Protein AF-A0A7C2GGN7-F1 (afdb_monomer)

Structure (mmCIF, N/CA/C/O backbone):
data_AF-A0A7C2GGN7-F1
#
_entry.id   AF-A0A7C2GGN7-F1
#
loop_
_atom_site.group_PDB
_atom_site.id
_atom_site.type_symbol
_atom_site.label_atom_id
_atom_site.label_alt_id
_atom_site.label_comp_id
_atom_site.label_asym_id
_atom_site.label_entity_id
_atom_site.label_seq_id
_atom_site.pdbx_PDB_ins_code
_atom_site.Cartn_x
_atom_site.Cartn_y
_atom_site.Cartn_z
_atom_site.occupancy
_atom_site.B_iso_or_equiv
_atom_site.auth_seq_id
_atom_site.auth_comp_id
_atom_site.auth_asym_id
_atom_site.auth_atom_id
_atom_site.pdbx_PDB_model_num
ATOM 1 N N . MET A 1 1 ? 6.007 5.275 22.265 1.00 47.09 1 MET A N 1
ATOM 2 C CA . MET A 1 1 ? 4.770 5.502 21.482 1.00 47.09 1 MET A CA 1
ATOM 3 C C . MET A 1 1 ? 3.611 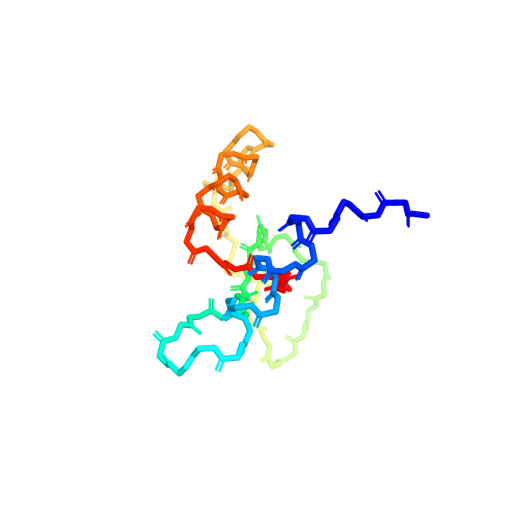5.666 22.459 1.00 47.09 1 MET A C 1
ATOM 5 O O . MET A 1 1 ? 3.185 4.671 23.024 1.00 47.09 1 MET A O 1
ATOM 9 N N . ASN A 1 2 ? 3.128 6.889 22.699 1.00 59.09 2 ASN A N 1
ATOM 10 C CA . ASN A 1 2 ? 1.928 7.106 23.519 1.00 59.09 2 ASN A CA 1
ATOM 11 C C . ASN A 1 2 ? 0.697 7.102 22.606 1.00 59.09 2 ASN A C 1
ATOM 13 O O . ASN A 1 2 ? 0.409 8.088 21.929 1.00 59.09 2 ASN A O 1
ATOM 17 N N . LEU A 1 3 ? -0.004 5.970 22.545 1.00 64.75 3 LEU A N 1
ATOM 18 C CA . LEU A 1 3 ? -1.313 5.876 21.902 1.00 64.75 3 LEU A CA 1
ATOM 19 C C . LEU A 1 3 ? -2.369 6.400 22.875 1.00 64.75 3 LEU A C 1
ATOM 21 O O . LEU A 1 3 ? -2.434 5.959 24.019 1.00 64.75 3 LEU A O 1
ATOM 25 N N . SER A 1 4 ? -3.204 7.339 22.429 1.00 84.69 4 SER A N 1
ATOM 26 C CA . SER A 1 4 ? -4.350 7.755 23.237 1.00 84.69 4 SER A CA 1
ATOM 27 C C . SER A 1 4 ? -5.318 6.583 23.414 1.00 84.69 4 SER A C 1
ATOM 29 O O . SER A 1 4 ? -5.497 5.773 22.499 1.00 84.69 4 SER A O 1
ATOM 31 N N . LEU A 1 5 ? -5.995 6.525 24.566 1.00 84.00 5 LEU A N 1
ATOM 32 C CA . LEU A 1 5 ? -7.018 5.510 24.851 1.00 84.00 5 LEU A CA 1
ATOM 33 C C . LEU A 1 5 ? -8.085 5.436 23.746 1.00 84.00 5 LEU A C 1
ATOM 35 O O . LEU A 1 5 ? -8.535 4.355 23.373 1.00 84.00 5 LEU A O 1
ATOM 39 N N . GLN A 1 6 ? -8.444 6.589 23.176 1.00 79.81 6 GLN A N 1
ATOM 40 C CA . GLN A 1 6 ? -9.393 6.696 22.067 1.00 79.81 6 GLN A CA 1
ATOM 41 C C . GLN A 1 6 ? -8.892 5.990 20.799 1.00 79.81 6 GLN A C 1
ATOM 43 O O . GLN A 1 6 ? -9.648 5.264 20.155 1.00 79.81 6 GLN A O 1
ATOM 48 N N . LYS A 1 7 ? -7.608 6.159 20.444 1.00 77.81 7 LYS A N 1
ATOM 49 C CA . LYS A 1 7 ? -7.009 5.469 19.292 1.00 77.81 7 LYS A CA 1
ATOM 50 C C . LYS A 1 7 ? -6.927 3.964 19.528 1.00 77.81 7 LYS A C 1
ATOM 52 O O . LYS A 1 7 ? -7.292 3.210 18.632 1.00 77.81 7 LYS A O 1
ATOM 57 N N . ALA A 1 8 ? -6.5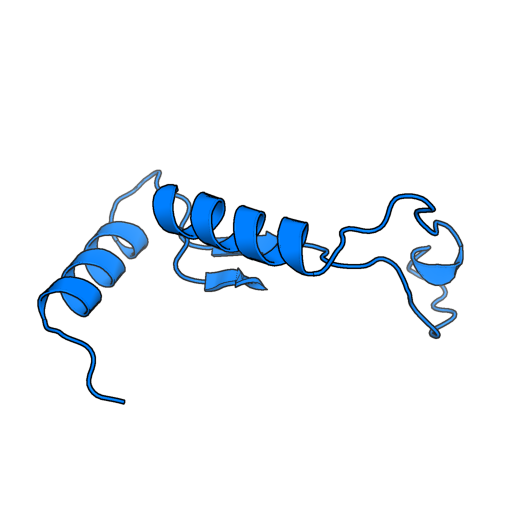03 3.542 20.719 1.00 83.56 8 ALA A N 1
ATOM 58 C CA . ALA A 1 8 ? -6.427 2.126 21.078 1.00 83.56 8 ALA A CA 1
ATOM 59 C C . ALA A 1 8 ? -7.808 1.448 21.024 1.00 83.56 8 ALA A C 1
ATOM 61 O O . ALA A 1 8 ? -7.953 0.390 20.417 1.00 83.56 8 ALA A O 1
ATOM 62 N N . SER A 1 9 ? -8.839 2.105 21.563 1.00 86.00 9 SER A N 1
ATOM 63 C CA . SER A 1 9 ? -10.219 1.600 21.537 1.00 86.00 9 SER A CA 1
ATOM 64 C C . SER A 1 9 ? -10.750 1.470 20.109 1.00 86.00 9 SER A C 1
ATOM 66 O O . SER A 1 9 ? -11.348 0.456 19.761 1.00 86.00 9 SER A O 1
ATOM 68 N N . ARG A 1 10 ? -10.489 2.463 19.248 1.00 82.56 10 ARG A N 1
ATOM 69 C CA . ARG A 1 10 ? -10.911 2.420 17.841 1.00 82.56 10 ARG A CA 1
ATOM 70 C C . ARG A 1 10 ? -10.240 1.286 17.066 1.00 82.56 10 ARG A C 1
ATOM 72 O O . ARG A 1 10 ? -10.908 0.618 16.285 1.00 82.56 10 ARG A O 1
ATOM 79 N N . ILE A 1 11 ? -8.947 1.063 17.301 1.00 82.12 11 ILE A N 1
ATOM 80 C CA . ILE A 1 11 ? -8.207 -0.059 16.713 1.00 82.12 11 ILE A CA 1
ATOM 81 C C . ILE A 1 11 ? -8.823 -1.392 17.152 1.00 82.12 11 ILE A C 1
ATOM 83 O O . ILE A 1 11 ? -9.134 -2.220 16.301 1.00 82.12 11 ILE A O 1
ATOM 87 N N . ALA A 1 12 ? -9.066 -1.574 18.454 1.00 85.12 12 ALA A N 1
ATOM 88 C CA . ALA A 1 12 ? -9.667 -2.797 18.983 1.00 85.12 12 ALA A CA 1
ATOM 89 C C . ALA A 1 12 ? -11.066 -3.054 18.399 1.00 85.12 12 ALA A C 1
ATOM 91 O O . ALA A 1 12 ? -11.352 -4.166 17.966 1.00 85.12 12 ALA A O 1
ATOM 92 N N . ILE A 1 13 ? -11.914 -2.023 18.313 1.00 85.44 13 ILE A N 1
ATOM 93 C CA . ILE A 1 13 ? -13.246 -2.133 17.701 1.00 85.44 13 ILE A CA 1
ATOM 94 C C . ILE A 1 13 ? -13.130 -2.562 16.236 1.00 85.44 13 ILE A C 1
ATOM 96 O O . ILE A 1 13 ? -13.815 -3.492 15.823 1.00 85.44 13 ILE A O 1
ATOM 100 N N . ASN A 1 14 ? -12.267 -1.921 15.445 1.00 81.75 14 ASN A N 1
ATOM 101 C CA . ASN A 1 14 ? -12.139 -2.247 14.024 1.00 81.75 14 ASN A CA 1
ATOM 102 C C . ASN A 1 14 ? -11.562 -3.647 13.779 1.00 81.75 14 ASN A C 1
ATOM 104 O O . ASN A 1 14 ? -11.985 -4.302 12.834 1.00 81.75 14 ASN A O 1
ATOM 108 N N . ALA A 1 15 ? -10.654 -4.118 14.637 1.00 80.94 15 ALA A N 1
ATOM 109 C CA . ALA A 1 15 ? -10.069 -5.452 14.529 1.00 80.94 15 ALA A CA 1
ATOM 110 C C . ALA A 1 15 ? -11.011 -6.576 14.999 1.00 80.94 15 ALA A C 1
ATOM 112 O O . ALA A 1 15 ? -10.960 -7.679 14.463 1.00 80.94 15 ALA A O 1
ATOM 113 N N . LEU A 1 16 ? -11.859 -6.314 16.001 1.00 83.38 16 LEU A N 1
ATOM 114 C CA . LEU A 1 16 ? -12.697 -7.335 16.645 1.00 83.38 16 LEU A CA 1
ATOM 115 C C . LEU A 1 16 ? -14.148 -7.354 16.147 1.00 83.38 16 LEU A C 1
ATOM 117 O O . LEU A 1 16 ? -14.880 -8.291 16.457 1.00 83.38 16 LEU A O 1
ATOM 121 N N . THR A 1 17 ? -14.586 -6.338 15.397 1.00 83.12 17 THR A N 1
ATOM 122 C CA . THR A 1 17 ? -15.938 -6.316 14.823 1.00 83.12 17 THR A CA 1
ATOM 123 C C . THR A 1 17 ? -15.992 -7.240 13.603 1.00 83.12 17 THR A C 1
ATOM 125 O O . THR A 1 17 ? -15.278 -6.990 12.628 1.00 83.12 17 THR A O 1
ATOM 128 N N . PRO A 1 18 ? -16.857 -8.272 13.598 1.00 79.06 18 PRO A N 1
ATOM 129 C CA . PRO A 1 18 ? -17.044 -9.125 12.429 1.00 79.06 18 PRO A CA 1
ATOM 130 C C . PRO A 1 18 ? -17.449 -8.310 11.197 1.00 79.06 18 PRO A C 1
A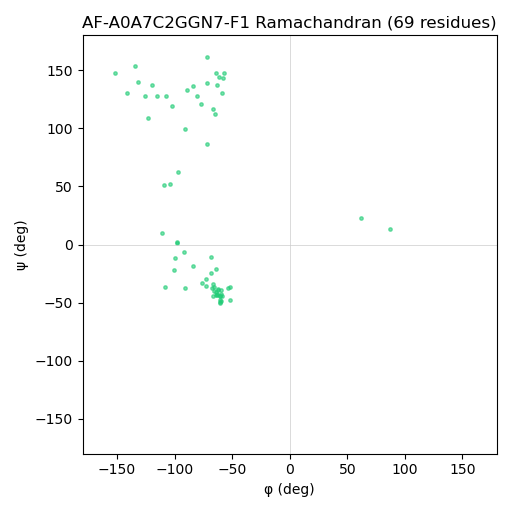TOM 132 O O . PRO A 1 18 ? -18.157 -7.309 11.310 1.00 79.06 18 PRO A O 1
ATOM 135 N N . ASN A 1 19 ? -17.030 -8.754 10.011 1.00 76.38 19 ASN A N 1
ATOM 136 C CA . ASN A 1 19 ? -17.317 -8.095 8.729 1.00 76.38 19 ASN A CA 1
ATOM 137 C C . ASN A 1 19 ? -16.760 -6.665 8.587 1.00 76.38 19 ASN A C 1
ATOM 139 O O . ASN A 1 19 ? -17.253 -5.897 7.759 1.00 76.38 19 ASN A O 1
ATOM 143 N N . ARG A 1 20 ? -15.720 -6.299 9.348 1.00 77.69 20 ARG A N 1
ATOM 144 C CA . ARG A 1 20 ? -14.916 -5.103 9.069 1.00 77.69 20 ARG A CA 1
ATOM 145 C C . ARG A 1 20 ? -13.536 -5.485 8.530 1.00 77.69 20 ARG A C 1
ATOM 147 O O . ARG A 1 20 ? -12.849 -6.294 9.157 1.00 77.69 20 ARG A O 1
ATOM 154 N N . PRO A 1 21 ? -13.109 -4.929 7.381 1.00 74.19 21 PRO A N 1
ATOM 155 C CA . PRO A 1 21 ? -11.754 -5.136 6.897 1.00 74.19 21 PRO A CA 1
ATOM 156 C C . PRO A 1 21 ? -10.783 -4.447 7.861 1.00 74.19 21 PRO A C 1
ATOM 158 O O . PRO A 1 21 ? -10.832 -3.236 8.053 1.00 74.19 21 PRO A O 1
ATOM 161 N N . HIS A 1 22 ? -9.930 -5.236 8.505 1.00 85.06 22 HIS A N 1
ATOM 162 C CA . HIS A 1 22 ? -8.883 -4.744 9.405 1.00 85.06 22 HIS A CA 1
ATOM 163 C C . HIS A 1 22 ? -7.510 -4.724 8.724 1.00 85.06 22 HIS A C 1
ATOM 165 O O . HIS A 1 22 ? -6.634 -3.974 9.149 1.00 85.06 22 HIS A O 1
ATOM 171 N N . HIS A 1 23 ? -7.353 -5.521 7.668 1.00 88.25 23 HIS A N 1
ATOM 172 C CA . HIS A 1 23 ? -6.129 -5.713 6.905 1.00 88.25 23 HIS A CA 1
ATOM 173 C C . HIS A 1 23 ? -6.351 -5.303 5.449 1.00 88.25 23 HIS A C 1
ATOM 175 O O . HIS A 1 23 ? -7.368 -5.668 4.851 1.00 88.25 23 HIS A O 1
ATOM 181 N N . ALA A 1 24 ? -5.389 -4.594 4.869 1.00 92.19 24 ALA A N 1
ATOM 182 C CA . ALA A 1 24 ? -5.311 -4.367 3.435 1.00 92.19 24 ALA A CA 1
ATOM 183 C C . ALA A 1 24 ? -3.897 -4.659 2.933 1.00 92.19 24 ALA A C 1
ATOM 185 O O . ALA A 1 24 ? -2.918 -4.258 3.554 1.00 92.19 24 ALA A O 1
ATOM 186 N N . GLN A 1 25 ? -3.812 -5.297 1.768 1.00 94.12 25 GLN A N 1
ATOM 187 C CA . GLN A 1 25 ? -2.574 -5.386 1.008 1.00 94.12 25 GLN A CA 1
ATOM 188 C C . GLN A 1 25 ? -2.642 -4.373 -0.134 1.00 94.12 25 GLN A C 1
ATOM 190 O O . GLN A 1 25 ? -3.532 -4.460 -0.986 1.00 94.12 25 GLN A O 1
ATOM 195 N N . TRP A 1 26 ? -1.722 -3.412 -0.162 1.00 94.44 26 TRP A N 1
ATOM 196 C CA . TRP A 1 26 ? -1.707 -2.355 -1.166 1.00 94.44 26 TRP A CA 1
ATOM 197 C C . TRP A 1 26 ? -0.382 -2.325 -1.920 1.00 94.44 26 TRP A C 1
ATOM 199 O O . TRP A 1 26 ? 0.653 -1.891 -1.423 1.00 94.44 26 TRP A O 1
ATOM 209 N N . MET A 1 27 ? -0.435 -2.738 -3.187 1.00 92.12 27 MET A N 1
ATOM 210 C CA . MET A 1 27 ? 0.693 -2.626 -4.108 1.00 92.12 27 MET A CA 1
ATOM 211 C C . MET A 1 27 ? 0.917 -1.156 -4.497 1.00 92.12 27 MET A C 1
ATOM 213 O O . MET A 1 27 ? 0.392 -0.693 -5.507 1.00 92.12 27 MET A O 1
ATOM 217 N N . ILE A 1 28 ? 1.687 -0.423 -3.689 1.00 93.06 28 ILE A N 1
ATOM 218 C CA . ILE A 1 28 ? 1.959 1.010 -3.903 1.00 93.06 28 ILE A CA 1
ATOM 219 C C . ILE A 1 28 ? 2.816 1.286 -5.143 1.00 93.06 28 ILE A C 1
ATOM 221 O O . ILE A 1 28 ? 2.768 2.387 -5.679 1.00 93.06 28 ILE A O 1
ATOM 225 N N . THR A 1 29 ? 3.617 0.306 -5.573 1.00 93.00 29 THR A N 1
ATOM 226 C CA . THR A 1 29 ? 4.409 0.398 -6.797 1.00 93.00 29 THR A CA 1
ATOM 227 C C . THR A 1 29 ? 4.664 -0.963 -7.418 1.00 93.00 29 THR A C 1
ATOM 229 O O . THR A 1 29 ? 4.830 -1.959 -6.712 1.00 93.00 29 THR A O 1
ATOM 232 N N . ARG A 1 30 ? 4.749 -1.011 -8.751 1.00 93.12 30 ARG A N 1
ATOM 233 C CA . ARG A 1 30 ? 5.182 -2.202 -9.494 1.00 93.12 30 ARG A CA 1
ATOM 234 C C . ARG A 1 30 ? 6.653 -2.154 -9.896 1.00 93.12 30 ARG A C 1
ATOM 236 O O . ARG A 1 30 ? 7.138 -3.089 -10.535 1.00 93.12 30 ARG A O 1
ATOM 243 N N . LYS A 1 31 ? 7.404 -1.117 -9.518 1.00 92.94 31 LYS A N 1
ATOM 244 C CA . LYS A 1 31 ? 8.844 -1.047 -9.802 1.00 92.94 31 LYS A CA 1
ATOM 245 C C . LYS A 1 31 ? 9.581 -2.156 -9.055 1.00 92.94 31 LYS A C 1
ATOM 247 O O . LYS A 1 31 ? 9.674 -2.150 -7.832 1.00 92.94 31 LYS A O 1
ATOM 252 N N . CYS A 1 32 ? 10.125 -3.113 -9.799 1.00 93.75 32 CYS A N 1
ATOM 253 C CA . CYS A 1 32 ? 10.815 -4.263 -9.234 1.00 93.75 32 CYS A CA 1
ATOM 254 C C . CYS A 1 32 ? 12.042 -4.623 -10.070 1.00 93.75 32 CYS A C 1
ATOM 256 O O . CYS A 1 32 ? 11.951 -4.793 -11.284 1.00 93.75 32 CYS A O 1
ATOM 258 N N . ASN A 1 33 ? 13.181 -4.797 -9.400 1.00 96.06 33 ASN A N 1
ATOM 259 C CA . ASN A 1 33 ? 14.445 -5.162 -10.047 1.00 96.06 33 ASN A CA 1
ATOM 260 C C . ASN A 1 33 ? 14.678 -6.683 -10.096 1.00 96.06 33 ASN A C 1
ATOM 262 O O . ASN A 1 33 ? 15.642 -7.146 -10.705 1.00 96.06 33 ASN A O 1
ATOM 266 N N . TYR A 1 34 ? 13.811 -7.472 -9.460 1.00 96.00 34 TYR A N 1
ATOM 267 C CA . TYR A 1 34 ? 13.925 -8.926 -9.436 1.00 96.00 34 TYR A CA 1
ATOM 268 C C . TYR A 1 34 ? 13.303 -9.533 -10.692 1.00 96.00 34 TYR A C 1
ATOM 270 O O . TYR A 1 34 ? 12.195 -9.181 -11.086 1.00 96.00 34 TYR A O 1
ATOM 278 N N . ARG A 1 35 ? 13.989 -10.512 -11.288 1.00 95.94 35 ARG A N 1
ATOM 279 C CA . ARG A 1 35 ? 13.514 -11.242 -12.476 1.00 95.94 35 ARG A CA 1
ATOM 280 C C . ARG A 1 35 ? 12.999 -12.630 -12.118 1.00 95.94 35 ARG A C 1
ATOM 282 O O . ARG A 1 35 ? 13.445 -13.639 -12.662 1.00 95.94 35 ARG A O 1
ATOM 289 N N . CYS A 1 36 ? 12.091 -12.675 -11.149 1.00 95.69 36 CYS A N 1
ATOM 290 C CA . CYS A 1 36 ? 11.535 -13.925 -10.646 1.00 95.69 36 CYS A CA 1
ATOM 291 C C . CYS A 1 36 ? 10.864 -14.726 -11.773 1.00 95.69 36 CYS A C 1
ATOM 293 O O . CYS A 1 36 ? 10.210 -14.160 -12.646 1.00 95.69 36 CYS A O 1
ATOM 295 N N . ARG A 1 37 ? 10.995 -16.060 -11.732 1.00 96.31 37 ARG A N 1
ATOM 296 C CA . ARG A 1 37 ? 10.300 -16.963 -12.671 1.00 96.31 37 ARG A CA 1
ATOM 297 C C . ARG A 1 37 ? 8.797 -17.059 -12.383 1.00 96.31 37 ARG A C 1
ATOM 299 O O . ARG A 1 37 ? 8.028 -17.284 -13.305 1.00 96.31 37 ARG A O 1
ATOM 306 N N . GLY A 1 38 ? 8.406 -16.900 -11.115 1.00 97.38 38 GLY A N 1
ATOM 307 C CA . GLY A 1 38 ? 7.026 -17.063 -10.640 1.00 97.38 38 GLY A CA 1
ATOM 308 C C . GLY A 1 38 ? 6.221 -15.771 -10.485 1.00 97.38 38 GLY A C 1
ATOM 309 O O . GLY A 1 38 ? 5.078 -15.836 -10.052 1.00 97.38 38 GLY A O 1
ATOM 310 N N . CYS A 1 39 ? 6.783 -14.601 -10.804 1.00 95.12 39 CYS A N 1
ATOM 311 C CA . CYS A 1 39 ? 6.030 -13.346 -10.822 1.00 95.12 39 CYS A CA 1
ATOM 312 C C . CYS A 1 39 ? 6.350 -12.549 -12.091 1.00 95.12 39 CYS A C 1
ATOM 314 O O . CYS A 1 39 ? 7.439 -12.672 -12.653 1.00 95.12 39 CYS A O 1
ATOM 316 N N . ASN A 1 40 ? 5.412 -11.706 -12.521 1.00 95.12 40 ASN A N 1
ATOM 317 C CA . ASN A 1 40 ? 5.571 -10.860 -13.705 1.00 95.12 40 ASN A CA 1
ATOM 318 C C . ASN A 1 40 ? 5.696 -9.370 -13.379 1.00 95.12 40 ASN A C 1
ATOM 320 O O . ASN A 1 40 ? 5.692 -8.564 -14.300 1.00 95.12 40 ASN A O 1
ATOM 324 N N . VAL A 1 41 ? 5.862 -8.985 -12.108 1.00 95.12 41 VAL A N 1
ATOM 325 C CA . VAL A 1 41 ? 5.883 -7.570 -11.694 1.00 95.12 41 VAL A CA 1
ATOM 326 C C . VAL A 1 41 ? 6.887 -6.756 -12.519 1.00 95.12 41 VAL A C 1
ATOM 328 O O . VAL A 1 41 ? 6.508 -5.752 -13.104 1.00 95.12 41 VAL A O 1
ATOM 331 N N . TRP A 1 42 ? 8.124 -7.239 -12.694 1.00 94.38 42 TRP A N 1
ATOM 332 C CA . TRP A 1 42 ? 9.153 -6.557 -13.500 1.00 94.38 42 TRP A CA 1
ATOM 333 C C . TRP A 1 42 ? 8.824 -6.434 -15.001 1.00 94.38 42 TRP A C 1
ATOM 335 O O . TRP A 1 42 ? 9.400 -5.590 -15.683 1.00 94.38 42 TRP A O 1
ATOM 345 N N . LYS A 1 43 ? 7.924 -7.274 -15.530 1.00 94.31 43 LYS A N 1
ATOM 346 C CA . LYS A 1 43 ? 7.464 -7.235 -16.930 1.00 94.31 43 LYS A CA 1
ATOM 347 C C . LYS A 1 43 ? 6.225 -6.357 -17.096 1.00 94.31 43 LYS A C 1
ATOM 349 O O . LYS A 1 43 ? 6.090 -5.667 -18.099 1.00 94.31 43 LYS A O 1
ATOM 354 N N . GLU A 1 44 ? 5.330 -6.390 -16.115 1.00 92.88 44 GLU A N 1
ATOM 355 C CA . GLU A 1 44 ? 4.041 -5.696 -16.100 1.00 92.88 44 GLU A CA 1
ATOM 356 C C . GLU A 1 44 ? 4.151 -4.375 -15.334 1.00 92.88 44 GLU A C 1
ATOM 358 O O . GLU A 1 44 ? 3.530 -4.185 -14.285 1.00 92.88 44 GLU A O 1
ATOM 363 N N . GLN A 1 45 ? 4.991 -3.476 -15.844 1.00 91.81 45 GLN A N 1
ATOM 364 C CA . GLN A 1 45 ? 5.175 -2.146 -15.268 1.00 91.81 45 GLN A CA 1
ATOM 365 C C . GLN A 1 45 ? 3.956 -1.260 -15.534 1.00 91.81 45 GLN A C 1
ATOM 367 O O . GLN A 1 45 ? 3.430 -1.241 -16.650 1.00 91.81 45 GLN A O 1
ATOM 372 N N . ASP A 1 46 ? 3.555 -0.488 -14.526 1.00 89.81 46 ASP A N 1
ATOM 373 C CA . ASP A 1 46 ? 2.553 0.558 -14.689 1.00 89.81 46 ASP A CA 1
ATOM 374 C C . ASP A 1 46 ? 3.240 1.873 -15.081 1.00 89.81 46 ASP A C 1
ATOM 376 O O . ASP A 1 46 ? 4.260 2.262 -14.510 1.00 89.81 46 ASP A O 1
ATOM 380 N N . LYS A 1 47 ? 2.700 2.553 -16.094 1.00 89.19 47 LYS A N 1
ATOM 381 C CA . LYS A 1 47 ? 3.179 3.881 -16.503 1.00 89.19 47 LYS A CA 1
ATOM 382 C C . LYS A 1 47 ? 2.547 4.995 -15.666 1.00 89.19 47 LYS A C 1
ATOM 384 O O . LYS A 1 47 ? 3.099 6.090 -15.626 1.00 89.19 47 LYS A O 1
ATOM 389 N N . ASN A 1 48 ? 1.435 4.704 -14.996 1.00 92.19 48 ASN A N 1
ATOM 390 C CA . ASN A 1 48 ? 0.640 5.632 -14.200 1.00 92.19 48 ASN A CA 1
ATOM 391 C C . ASN A 1 48 ? 0.780 5.310 -12.706 1.00 92.19 48 ASN A C 1
ATOM 393 O O . ASN A 1 48 ? -0.201 5.126 -11.992 1.00 92.19 48 ASN A O 1
ATOM 397 N N . GLU A 1 49 ? 2.023 5.200 -12.245 1.00 93.12 49 GLU A N 1
ATOM 398 C CA . GLU A 1 49 ? 2.333 4.999 -10.830 1.00 93.12 49 GLU A CA 1
ATOM 399 C C . GLU A 1 49 ? 1.840 6.179 -9.985 1.00 93.12 49 GLU A C 1
ATOM 401 O O . GLU A 1 49 ? 1.915 7.336 -10.407 1.00 93.12 49 GLU A O 1
ATOM 406 N N . LEU A 1 50 ? 1.381 5.878 -8.770 1.00 95.00 50 LEU A N 1
ATOM 407 C CA . LEU A 1 50 ? 0.894 6.892 -7.846 1.00 95.00 50 LEU A CA 1
ATOM 408 C C . LEU A 1 50 ? 2.017 7.856 -7.463 1.00 95.00 50 LEU A C 1
ATOM 410 O O . LEU A 1 50 ? 3.140 7.468 -7.129 1.00 95.00 50 LEU A O 1
ATOM 414 N N . THR A 1 51 ? 1.685 9.137 -7.440 1.00 95.56 51 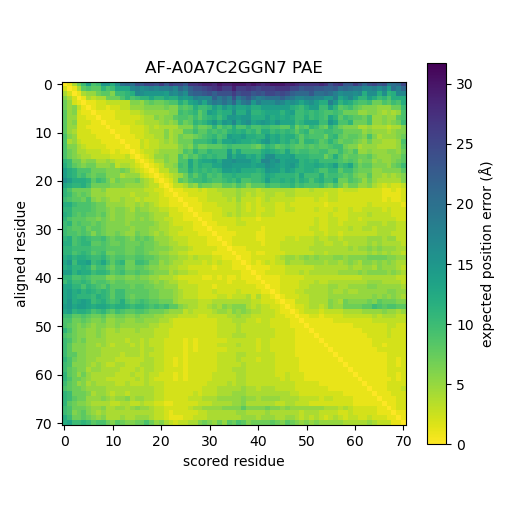THR A N 1
ATOM 415 C CA . THR A 1 51 ? 2.520 10.156 -6.816 1.00 95.56 51 THR A CA 1
ATOM 416 C C . THR A 1 51 ? 2.480 10.025 -5.294 1.00 95.56 51 THR A C 1
ATOM 418 O O . THR A 1 51 ? 1.551 9.471 -4.704 1.00 95.56 51 THR A O 1
ATOM 421 N N . THR A 1 52 ? 3.465 10.617 -4.619 1.00 96.56 52 THR A N 1
ATOM 422 C CA . THR A 1 52 ? 3.501 10.679 -3.151 1.00 96.56 52 THR A CA 1
ATOM 423 C C . THR A 1 52 ? 2.221 11.267 -2.551 1.00 96.56 52 THR A C 1
ATOM 425 O O . THR A 1 52 ? 1.759 10.806 -1.509 1.00 96.56 52 THR A O 1
ATOM 428 N N . GLU A 1 53 ? 1.631 12.277 -3.193 1.00 98.19 53 GLU A N 1
ATOM 429 C CA . GLU A 1 53 ? 0.405 12.909 -2.696 1.00 98.19 53 GLU A CA 1
ATOM 430 C C . GLU A 1 53 ? -0.821 12.013 -2.878 1.00 98.19 53 GLU A C 1
ATOM 432 O O . GLU A 1 53 ? -1.684 11.968 -2.002 1.00 98.19 53 GLU A O 1
ATOM 437 N N . GLU A 1 54 ? -0.887 11.242 -3.961 1.00 97.44 54 GLU A N 1
ATOM 438 C CA . GLU A 1 54 ? -1.941 10.241 -4.144 1.00 97.44 54 GLU A CA 1
ATOM 439 C C . GLU A 1 54 ? -1.804 9.089 -3.145 1.00 97.44 54 GLU A C 1
ATOM 441 O O . GLU A 1 54 ? -2.810 8.642 -2.595 1.00 97.44 54 GLU A O 1
ATOM 446 N N . ILE A 1 55 ? -0.574 8.671 -2.821 1.00 96.88 55 ILE A N 1
ATOM 447 C CA . ILE A 1 55 ? -0.328 7.676 -1.768 1.00 96.88 55 ILE A CA 1
ATOM 448 C C . ILE A 1 55 ? -0.848 8.189 -0.420 1.00 96.88 55 ILE A C 1
ATOM 450 O O . ILE A 1 55 ? -1.583 7.478 0.263 1.00 96.88 55 ILE A O 1
ATOM 454 N N . LYS A 1 56 ? -0.532 9.436 -0.044 1.00 97.44 56 LYS A N 1
ATOM 455 C CA . LYS A 1 56 ? -1.041 10.043 1.200 1.00 97.44 56 LYS A CA 1
ATOM 456 C C . LYS A 1 56 ? -2.569 10.084 1.235 1.00 97.44 56 LYS A C 1
ATOM 458 O O . LYS A 1 56 ? -3.154 9.688 2.238 1.00 97.44 56 LYS A O 1
ATOM 463 N N . ARG A 1 57 ? -3.211 10.486 0.132 1.00 97.94 57 ARG A N 1
ATOM 464 C CA . ARG A 1 57 ? -4.680 10.470 0.017 1.00 97.94 57 ARG A CA 1
ATOM 465 C C . ARG A 1 57 ? -5.247 9.062 0.197 1.00 97.94 57 ARG A C 1
ATOM 467 O O . ARG A 1 57 ? -6.228 8.893 0.912 1.00 97.94 57 ARG A O 1
ATOM 474 N N . GLY A 1 58 ? -4.622 8.049 -0.401 1.00 95.94 58 GLY A N 1
ATOM 475 C CA . GLY A 1 58 ? -5.029 6.656 -0.211 1.00 95.94 58 GLY A CA 1
ATOM 476 C C . GLY A 1 58 ? -4.890 6.187 1.241 1.00 95.94 58 GLY A C 1
ATOM 477 O O . GLY A 1 58 ? -5.782 5.510 1.743 1.00 95.94 58 GLY A O 1
ATOM 478 N N . LEU A 1 59 ? -3.840 6.606 1.957 1.00 95.50 59 LEU A N 1
ATOM 479 C CA . LEU A 1 59 ? -3.690 6.311 3.389 1.00 95.50 59 LEU A CA 1
ATOM 480 C C . LEU A 1 59 ? -4.817 6.919 4.234 1.00 95.50 59 LEU A C 1
ATOM 482 O O . LEU A 1 59 ? -5.303 6.264 5.159 1.00 95.50 59 LEU A O 1
ATOM 486 N N . ASP A 1 60 ? -5.253 8.140 3.918 1.00 96.00 60 ASP A N 1
ATOM 487 C CA . ASP A 1 60 ? -6.390 8.766 4.598 1.00 96.00 60 ASP A CA 1
ATOM 488 C C . ASP A 1 60 ? -7.690 7.989 4.342 1.00 96.00 60 ASP A C 1
ATOM 490 O O . ASP A 1 60 ? -8.410 7.682 5.294 1.00 96.00 60 ASP A O 1
ATOM 494 N N . ILE A 1 61 ? -7.932 7.560 3.098 1.00 95.25 61 ILE A N 1
ATOM 495 C CA . ILE A 1 61 ? -9.091 6.727 2.734 1.00 95.25 61 ILE A CA 1
ATOM 496 C C . ILE A 1 61 ? -9.073 5.395 3.497 1.00 95.25 61 ILE A C 1
ATOM 498 O O . ILE A 1 61 ? -10.058 5.032 4.138 1.00 95.25 61 ILE A O 1
ATOM 502 N N . LEU A 1 62 ? -7.951 4.669 3.487 1.00 93.31 62 LEU A N 1
ATOM 503 C CA . LEU A 1 62 ? -7.830 3.376 4.175 1.00 93.31 62 LEU A CA 1
ATOM 504 C C .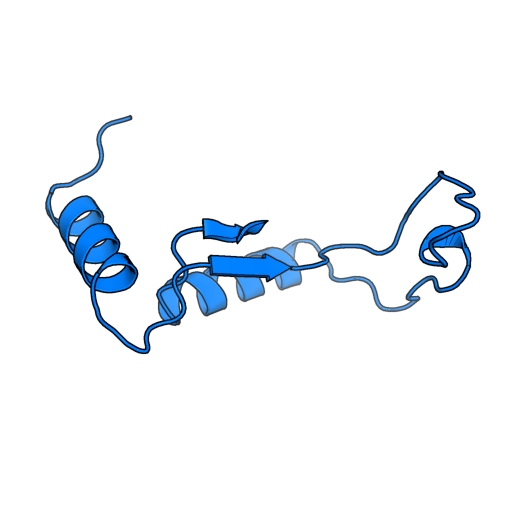 LEU A 1 62 ? -8.077 3.514 5.685 1.00 93.31 62 LEU A C 1
ATOM 506 O O . LEU A 1 62 ? -8.746 2.683 6.303 1.00 93.31 62 LEU A O 1
ATOM 510 N N . LYS A 1 63 ? -7.590 4.604 6.282 1.00 89.38 63 LYS A N 1
ATOM 511 C CA . LYS A 1 63 ? -7.819 4.930 7.691 1.00 89.38 63 LYS A CA 1
ATOM 512 C C . LYS A 1 63 ? -9.290 5.228 7.991 1.00 89.38 63 LYS A C 1
ATOM 514 O O . LYS A 1 63 ? -9.774 4.814 9.046 1.00 89.38 63 LYS A O 1
ATOM 519 N N . GLU A 1 64 ? -9.993 5.938 7.110 1.00 89.94 64 GLU A N 1
ATOM 520 C CA . GLU A 1 64 ? -11.438 6.187 7.227 1.00 89.94 64 GLU A CA 1
ATOM 521 C C . GLU A 1 64 ? -12.254 4.898 7.089 1.00 89.94 64 GLU A C 1
ATOM 523 O O . GLU A 1 64 ? -13.207 4.693 7.841 1.00 89.94 64 GLU A O 1
ATOM 528 N N . MET A 1 65 ? -11.820 3.984 6.217 1.00 88.75 65 MET A N 1
ATOM 529 C CA . MET A 1 65 ? -12.402 2.644 6.068 1.00 88.75 65 MET A CA 1
ATOM 530 C C . MET A 1 65 ? -12.159 1.735 7.282 1.00 88.75 65 MET A C 1
ATOM 532 O O . MET A 1 65 ? -12.779 0.679 7.398 1.00 88.75 65 MET A O 1
ATOM 536 N N . GLY A 1 66 ? -11.288 2.142 8.207 1.00 88.25 66 GLY A N 1
ATOM 537 C CA . GLY A 1 66 ? -11.008 1.408 9.433 1.00 88.25 66 GLY A CA 1
ATOM 538 C C . GLY A 1 66 ? -9.922 0.346 9.304 1.00 88.25 66 GLY A C 1
ATOM 539 O O . GLY A 1 66 ? -9.765 -0.432 10.246 1.00 88.25 66 GLY A O 1
ATOM 540 N N . ILE A 1 67 ? -9.151 0.356 8.211 1.00 90.75 67 ILE A N 1
ATOM 541 C CA . ILE A 1 67 ? -7.957 -0.477 8.058 1.00 90.75 67 ILE A CA 1
ATOM 542 C C . ILE A 1 67 ? -6.975 -0.147 9.185 1.00 90.75 67 ILE A C 1
ATOM 544 O O . ILE A 1 67 ? -6.678 1.017 9.470 1.00 90.75 67 ILE A O 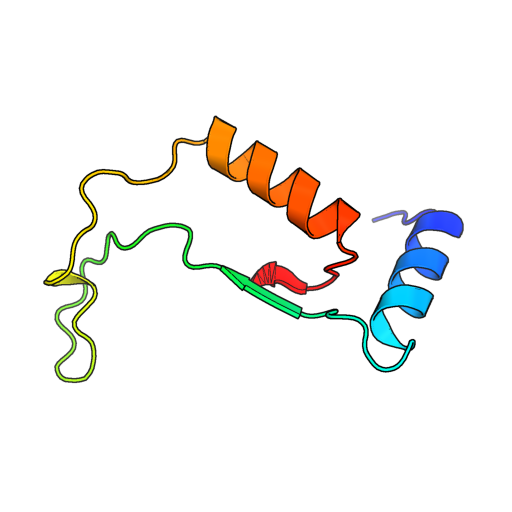1
ATOM 548 N N . VAL A 1 68 ? -6.495 -1.192 9.849 1.00 87.12 68 VAL A N 1
ATOM 549 C CA . VAL A 1 68 ? -5.567 -1.107 10.981 1.00 87.12 68 VAL A CA 1
ATOM 550 C C . VAL A 1 68 ? -4.181 -1.587 10.568 1.00 87.12 68 VAL A C 1
ATOM 552 O O . VAL A 1 68 ? -3.180 -1.020 11.002 1.00 87.12 68 VAL A O 1
ATOM 555 N N . GLU A 1 69 ? -4.129 -2.610 9.721 1.00 87.81 69 GLU A N 1
ATOM 556 C CA . GLU A 1 69 ? -2.907 -3.185 9.181 1.00 87.81 69 GLU A CA 1
ATOM 557 C C . GLU A 1 69 ? -2.864 -2.972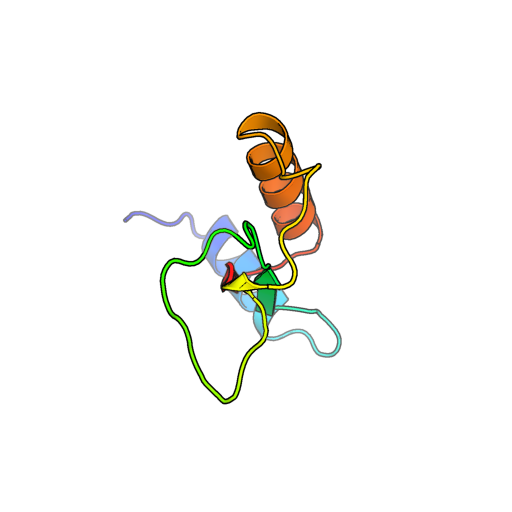 7.665 1.00 87.81 69 GLU A C 1
ATOM 559 O O . GLU A 1 69 ? -3.815 -3.297 6.953 1.00 87.81 69 GLU A O 1
ATOM 564 N N . LEU A 1 70 ? -1.758 -2.415 7.180 1.00 91.56 70 LEU A N 1
ATOM 565 C CA . LEU A 1 70 ? -1.500 -2.191 5.764 1.00 91.56 70 LEU A CA 1
ATOM 566 C C . LEU A 1 70 ? -0.162 -2.840 5.404 1.00 91.56 70 LEU A C 1
ATOM 568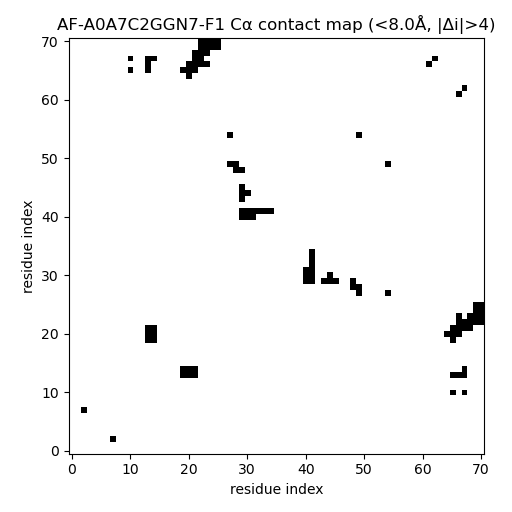 O O . LEU A 1 70 ? 0.838 -2.554 6.069 1.00 91.56 70 LEU A O 1
ATOM 572 N N . VAL A 1 71 ? -0.162 -3.677 4.365 1.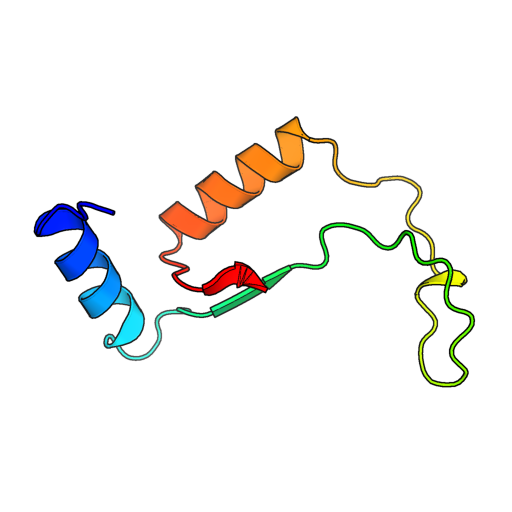00 87.62 71 VAL A N 1
ATOM 573 C CA . VAL A 1 71 ? 1.011 -4.410 3.854 1.00 87.62 71 VAL A CA 1
ATOM 574 C C . VAL A 1 71 ? 1.301 -4.056 2.405 1.00 87.62 71 VAL A C 1
ATOM 576 O O . VAL A 1 71 ? 0.342 -4.016 1.600 1.00 87.62 71 VAL A O 1
#

Nearest PDB structures (foldseek):
  4v5z-assembly1_B9  TM=3.709E-01  e=6.718E+00  Canis lupus familiaris

Radius of gyration: 16.22 Å; Cα contacts (8 Å, |Δi|>4): 55; chains: 1; bounding box: 32×30×42 Å

Foldseek 3Di:
DDDPPVRVVLLCCQVPPPPQAQEDEDCQALDDPDPDPPDCSPVPHDPPHDDPVSVVVVVVVCVVSSHNYYD

Mean predicted aligned error: 5.71 Å

Sequence (71 aa):
MNLSLQKASRIAINALTPNRPHHAQWMITRKCNYRCRGCNVWKEQDKNELTTEEIKRGLDILKEMGIVELV

Solvent-accessible surface area (backbone atoms only — not comparable to full-atom values): 4488 Å² total; per-residue (Å²): 135,89,74,52,69,68,59,53,52,50,49,51,50,30,65,70,40,83,98,48,60,28,66,45,80,60,86,75,66,47,87,50,94,62,86,54,91,90,55,56,46,56,77,61,62,69,91,81,64,68,50,75,66,54,50,53,51,49,52,53,51,41,48,75,68,37,41,75,42,79,80

Secondary structure (DSSP, 8-state):
----HHHHHHHHHHHHSTT---EE------------SS--TTTS--SSPPPHHHHHHHHHHHHHTT--EE-

pLDDT: mean 88.78, std 9.09, range [47.09, 98.19]